Protein AF-A0A6L7YD41-F1 (afdb_monomer)

Nearest PDB structures (foldseek):
  7rqf-assembly1_A  TM=2.833E-01  e=4.890E+00  Pseudomonas aeruginosa PAO1

pLDDT: mean 85.04, std 11.35, range [55.44, 96.19]

Sequence (113 aa):
MGRRNLTLLAGGIAVALLVVFVLAPNASAQPDGLERVAEDEGFADRAQDAPYSLLPDYSIPGVEDEAISTALSGLIGVLVVAAIALLAGRALRSRATRREAPEATDAASIGPP

Mean predicted aligned error: 10.05 Å

Foldseek 3Di:
DDPVVVVVLVVVLVVLLCCLLPVQLVDDPDDDPVCVVCVVVVNNVVDDDDPDDDCVLLADPPDPDSSVSSSVSSVVVSVVVSVVVVVVVVVVVVVVVVVVPPPPPVVVPDDDD

Secondary structure (DSSP, 8-state):
--HHHHHHHHHHHHHHHHIIIIIGGG---S--HHHHHHHHTT-GGG----SS-SSGGG--TT---HHHHHHHHHHHHHHHHHHHHHHHHHHHHHHHTTSSTTTTTTTTS----

Solvent-accessible surface area (backbone atoms only — not comparable to full-atom values): 6886 Å² total; per-residue (Å²): 130,56,74,70,57,51,52,52,50,54,50,51,50,53,52,52,50,49,42,26,70,61,46,53,56,67,53,79,90,67,72,50,80,65,54,46,50,25,54,76,71,71,48,51,90,70,67,71,81,68,98,73,72,80,50,63,95,36,47,42,95,94,50,88,50,64,48,59,17,36,23,52,45,42,48,52,50,54,50,51,53,51,50,51,54,53,51,52,55,50,57,58,55,60,55,62,70,61,67,73,70,71,65,78,69,63,73,76,70,71,75,84,134

Structure (mmCIF, N/CA/C/O backbone):
data_AF-A0A6L7YD41-F1
#
_entry.id   AF-A0A6L7YD41-F1
#
loop_
_atom_site.group_PDB
_atom_site.id
_atom_site.type_symbol
_atom_site.label_atom_id
_atom_site.label_alt_id
_atom_site.label_comp_id
_atom_site.label_asym_id
_atom_site.label_entity_id
_atom_site.label_seq_id
_atom_site.pdbx_PDB_ins_code
_atom_site.Cartn_x
_atom_site.Cartn_y
_atom_site.Cartn_z
_atom_site.occupancy
_atom_site.B_iso_or_equiv
_atom_site.auth_seq_id
_atom_site.auth_comp_id
_atom_site.auth_asym_id
_atom_site.auth_atom_id
_atom_site.pdbx_PDB_model_num
ATOM 1 N N . MET A 1 1 ? -13.578 12.751 17.726 1.00 63.03 1 MET A N 1
ATOM 2 C CA . MET A 1 1 ? -12.104 12.820 17.602 1.00 63.03 1 MET A CA 1
ATOM 3 C C . MET A 1 1 ? -11.689 14.247 17.905 1.00 63.03 1 MET A C 1
ATOM 5 O O . MET A 1 1 ? -12.357 15.149 17.422 1.00 63.03 1 MET A O 1
ATOM 9 N N . GLY A 1 2 ? -10.668 14.467 18.736 1.00 77.94 2 GLY A N 1
ATOM 10 C CA . GLY A 1 2 ? -10.156 15.823 18.974 1.00 77.94 2 GLY A CA 1
ATOM 11 C C . GLY A 1 2 ? -9.466 16.384 17.725 1.00 77.94 2 GLY A C 1
ATOM 12 O O . GLY A 1 2 ? -8.970 15.611 16.905 1.00 77.94 2 GLY A O 1
ATOM 13 N N . ARG A 1 3 ? -9.400 17.718 17.594 1.00 79.94 3 ARG A N 1
ATOM 14 C CA . ARG A 1 3 ? -8.762 18.412 16.451 1.00 79.94 3 ARG A CA 1
ATOM 15 C C . ARG A 1 3 ? -7.327 17.930 16.185 1.00 79.94 3 ARG A C 1
ATOM 17 O O . ARG A 1 3 ? -6.948 17.798 15.032 1.00 79.94 3 ARG A O 1
ATOM 24 N N . ARG A 1 4 ? -6.576 17.579 17.238 1.00 80.56 4 ARG A N 1
ATOM 25 C CA . ARG A 1 4 ? -5.199 17.050 17.160 1.00 80.56 4 ARG A CA 1
ATOM 26 C C . ARG A 1 4 ? -5.108 15.660 16.512 1.00 80.56 4 ARG A C 1
ATOM 28 O O . ARG A 1 4 ? -4.155 15.368 15.803 1.00 80.56 4 ARG A O 1
ATOM 35 N N . ASN A 1 5 ? -6.109 14.806 16.715 1.00 83.19 5 ASN A N 1
ATOM 36 C CA . ASN A 1 5 ? -6.115 13.459 16.136 1.00 83.19 5 ASN A CA 1
ATOM 37 C C . ASN A 1 5 ? -6.471 13.524 14.646 1.00 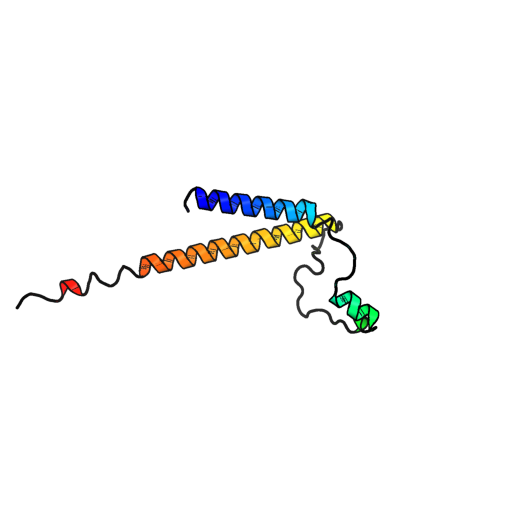83.19 5 ASN A C 1
ATOM 39 O O . ASN A 1 5 ? -5.951 12.750 13.851 1.00 83.19 5 ASN A O 1
ATOM 43 N N . LEU A 1 6 ? -7.338 14.472 14.275 1.00 85.50 6 LEU A N 1
ATOM 44 C CA . LEU A 1 6 ? -7.709 14.709 12.883 1.00 85.50 6 LEU A CA 1
ATOM 45 C C . LEU A 1 6 ? -6.531 15.260 12.072 1.00 85.50 6 LEU A C 1
ATOM 47 O O . LEU A 1 6 ? -6.316 14.812 10.953 1.00 85.50 6 LEU A O 1
ATOM 51 N N . THR A 1 7 ? -5.741 16.177 12.642 1.00 89.25 7 THR A N 1
ATOM 52 C CA . THR A 1 7 ? -4.542 16.706 11.971 1.00 89.25 7 THR A CA 1
ATOM 53 C C . THR A 1 7 ? -3.488 15.629 11.739 1.00 89.25 7 THR A C 1
ATOM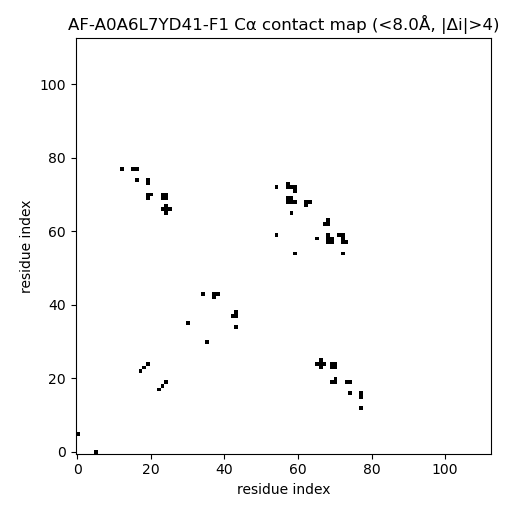 55 O O . THR A 1 7 ? -2.905 15.588 10.663 1.00 89.25 7 THR A O 1
ATOM 58 N N . LEU A 1 8 ? -3.271 14.731 12.707 1.00 89.75 8 LEU A N 1
ATOM 59 C CA . LEU A 1 8 ? -2.331 13.616 12.544 1.00 89.75 8 LEU A CA 1
ATOM 60 C C . LEU A 1 8 ? -2.808 12.623 11.481 1.00 89.75 8 LEU A C 1
ATOM 62 O O . LEU A 1 8 ? -2.016 12.199 10.647 1.00 89.75 8 LEU A O 1
ATOM 66 N N . LEU A 1 9 ? -4.102 12.293 11.477 1.00 90.81 9 LEU A N 1
ATOM 67 C CA . LEU A 1 9 ? -4.681 11.405 10.470 1.00 90.81 9 LEU A CA 1
ATOM 68 C C . LEU A 1 9 ? -4.575 12.006 9.063 1.00 90.81 9 LEU A C 1
ATOM 70 O O . LEU A 1 9 ? -4.116 11.336 8.146 1.00 90.81 9 LEU A O 1
ATOM 74 N N . ALA A 1 10 ? -4.970 13.271 8.900 1.00 91.44 10 ALA A N 1
ATOM 75 C CA . ALA A 1 10 ? -4.891 13.961 7.617 1.00 91.44 10 ALA A CA 1
ATOM 76 C C . ALA A 1 10 ? -3.439 14.089 7.131 1.00 91.44 10 ALA A C 1
ATOM 78 O O . ALA A 1 10 ? -3.165 13.830 5.963 1.00 91.44 10 ALA A O 1
ATOM 79 N N . GLY A 1 11 ? -2.508 14.422 8.031 1.00 94.75 11 GLY A N 1
ATOM 80 C CA . GLY A 1 11 ? -1.080 14.472 7.722 1.00 94.75 11 GLY A CA 1
ATOM 81 C C . GLY A 1 11 ? -0.528 13.111 7.295 1.00 94.75 11 GLY A C 1
ATOM 82 O O . GLY A 1 11 ? 0.152 13.024 6.279 1.00 94.75 11 GLY A O 1
ATOM 83 N N . GLY A 1 12 ? -0.873 12.040 8.014 1.00 91.88 12 GLY A N 1
ATOM 84 C CA . GLY A 1 12 ? -0.463 10.678 7.666 1.00 91.88 12 GLY A CA 1
ATOM 85 C C . GLY A 1 12 ? -0.998 10.225 6.306 1.00 91.88 12 GLY A C 1
ATOM 86 O O . GLY A 1 12 ? -0.240 9.687 5.505 1.00 91.88 12 GLY A O 1
ATOM 87 N N . ILE A 1 13 ? -2.274 10.502 6.009 1.00 94.38 13 ILE A N 1
ATOM 88 C CA . ILE A 1 13 ? -2.864 10.207 4.694 1.00 94.38 13 ILE A CA 1
ATOM 89 C C . ILE A 1 13 ? -2.162 11.013 3.597 1.00 94.38 13 ILE A C 1
ATOM 91 O O . ILE A 1 13 ? -1.828 10.450 2.562 1.00 94.38 13 ILE A O 1
ATOM 95 N N . ALA A 1 14 ? -1.888 12.301 3.817 1.00 94.62 14 ALA A N 1
ATOM 96 C CA . ALA A 1 14 ? -1.188 13.126 2.835 1.00 94.62 14 ALA A CA 1
ATOM 97 C C . ALA A 1 14 ? 0.216 12.583 2.518 1.00 94.62 14 ALA A C 1
ATOM 99 O O . ALA A 1 14 ? 0.589 12.502 1.349 1.00 94.62 14 ALA A O 1
ATOM 100 N N . VAL A 1 15 ? 0.968 12.155 3.538 1.00 95.44 15 VAL A N 1
ATOM 101 C CA . VAL A 1 15 ? 2.278 11.512 3.351 1.00 95.44 15 VAL A CA 1
ATOM 102 C C . VAL A 1 15 ? 2.137 10.197 2.584 1.00 95.44 15 VAL A C 1
ATOM 104 O O . VAL A 1 15 ? 2.888 9.970 1.642 1.00 95.44 15 VAL A O 1
ATOM 107 N N . ALA A 1 16 ? 1.162 9.356 2.935 1.00 93.50 16 ALA A N 1
ATOM 108 C CA . ALA A 1 16 ? 0.929 8.091 2.239 1.00 93.50 16 ALA A CA 1
ATOM 109 C C . ALA A 1 16 ? 0.603 8.304 0.752 1.00 93.50 16 ALA A C 1
ATOM 111 O O . ALA A 1 16 ? 1.166 7.627 -0.102 1.00 93.50 16 ALA A O 1
ATOM 112 N N . LEU A 1 17 ? -0.249 9.284 0.434 1.00 93.00 17 LEU A N 1
ATOM 113 C CA . LEU A 1 17 ? -0.559 9.644 -0.949 1.00 93.00 17 LEU A CA 1
ATOM 114 C C . LEU A 1 17 ? 0.682 10.151 -1.686 1.00 93.00 17 LEU A C 1
ATOM 116 O O . LEU A 1 17 ? 0.930 9.738 -2.812 1.00 93.00 17 LEU A O 1
ATOM 120 N N . LEU A 1 18 ? 1.500 10.994 -1.053 1.00 94.25 18 LEU A N 1
ATOM 121 C CA . LEU A 1 18 ? 2.743 11.460 -1.663 1.00 94.25 18 LEU A CA 1
ATOM 122 C C . LEU A 1 18 ? 3.682 10.292 -1.999 1.00 94.25 18 LEU A C 1
ATOM 124 O O . LEU A 1 18 ? 4.223 10.243 -3.098 1.00 94.25 18 LEU A O 1
ATOM 128 N N . VAL A 1 19 ? 3.831 9.324 -1.095 1.00 92.69 19 VAL A N 1
ATOM 129 C CA . VAL A 1 19 ? 4.637 8.122 -1.356 1.00 92.69 19 VAL A CA 1
ATOM 130 C C . VAL A 1 19 ? 4.062 7.320 -2.525 1.00 92.69 19 VAL A C 1
ATOM 132 O O . VAL A 1 19 ? 4.797 6.988 -3.449 1.00 92.69 19 VAL A O 1
ATOM 135 N N . VAL A 1 20 ? 2.755 7.055 -2.528 1.00 92.12 20 VAL A N 1
ATOM 136 C CA . VAL A 1 20 ? 2.099 6.251 -3.570 1.00 92.12 20 VAL A CA 1
ATOM 137 C C . VAL A 1 20 ? 2.170 6.904 -4.950 1.00 92.12 20 VAL A C 1
ATOM 139 O O . VAL A 1 20 ? 2.403 6.215 -5.932 1.00 92.12 20 VAL A O 1
ATOM 142 N N . PHE A 1 21 ? 1.978 8.218 -5.051 1.00 89.94 21 PHE A N 1
ATOM 143 C CA . PHE A 1 21 ? 1.928 8.892 -6.352 1.00 89.94 21 PHE A CA 1
ATOM 144 C C . PHE A 1 21 ? 3.297 9.329 -6.874 1.00 89.94 21 PHE A C 1
ATOM 146 O O . PHE A 1 21 ? 3.456 9.490 -8.080 1.00 89.94 21 PHE A O 1
ATOM 153 N N . VAL A 1 22 ? 4.275 9.552 -5.992 1.00 88.81 22 VAL A N 1
ATOM 154 C CA . VAL A 1 22 ? 5.582 10.101 -6.384 1.00 88.81 22 VAL A CA 1
ATOM 155 C C . VAL A 1 22 ? 6.684 9.054 -6.288 1.00 88.81 22 VAL A C 1
ATOM 157 O O . VAL A 1 22 ? 7.499 8.944 -7.198 1.00 88.81 22 VAL A O 1
ATOM 160 N N . LEU A 1 23 ? 6.733 8.288 -5.197 1.00 88.75 23 LEU A N 1
ATOM 161 C CA . LEU A 1 23 ? 7.836 7.359 -4.951 1.00 88.75 23 LEU A CA 1
ATOM 162 C C . LEU A 1 23 ? 7.558 5.979 -5.549 1.00 88.75 23 LEU A C 1
ATOM 164 O O . LEU A 1 23 ? 8.465 5.403 -6.136 1.00 88.75 23 LEU A O 1
ATOM 168 N N . ALA A 1 24 ? 6.332 5.460 -5.430 1.00 87.75 24 ALA A N 1
ATOM 169 C CA . ALA A 1 24 ? 6.026 4.089 -5.842 1.00 87.75 24 ALA A CA 1
ATOM 170 C C . ALA A 1 24 ? 6.242 3.822 -7.346 1.00 87.75 24 ALA A C 1
ATOM 172 O O . ALA A 1 24 ? 6.881 2.823 -7.658 1.00 87.75 24 ALA A O 1
ATOM 173 N N . PRO A 1 25 ? 5.841 4.706 -8.283 1.00 85.31 25 PRO A N 1
ATOM 174 C CA . PRO A 1 25 ? 6.106 4.488 -9.707 1.00 85.31 25 PRO A CA 1
ATOM 175 C C . PRO A 1 25 ? 7.589 4.589 -10.086 1.00 85.31 25 PRO A C 1
ATOM 177 O O . PRO A 1 25 ? 7.983 4.153 -11.157 1.00 85.31 25 PRO A O 1
ATOM 180 N N . ASN A 1 26 ? 8.406 5.193 -9.218 1.00 85.00 26 ASN A N 1
ATOM 181 C CA . ASN A 1 26 ? 9.856 5.308 -9.383 1.00 85.00 26 ASN A CA 1
ATOM 182 C C . ASN A 1 26 ? 10.611 4.242 -8.571 1.00 85.00 26 ASN A C 1
ATOM 184 O O . ASN A 1 26 ? 11.814 4.381 -8.336 1.00 85.00 26 ASN A O 1
ATOM 188 N N . ALA A 1 27 ? 9.912 3.213 -8.081 1.00 84.06 27 ALA A N 1
ATOM 189 C CA . ALA A 1 27 ? 10.549 2.093 -7.411 1.00 84.06 27 ALA A CA 1
ATOM 190 C C . ALA A 1 27 ? 11.486 1.349 -8.377 1.00 84.06 27 ALA A C 1
ATOM 192 O O . ALA A 1 27 ? 11.308 1.368 -9.594 1.00 84.06 27 ALA A O 1
ATOM 193 N N . SER A 1 28 ? 12.530 0.730 -7.824 1.00 82.19 28 SER A N 1
ATOM 194 C CA . SER A 1 28 ? 13.520 0.014 -8.627 1.00 82.19 28 SER A CA 1
ATOM 195 C C . SER A 1 28 ? 12.909 -1.217 -9.294 1.00 82.19 28 SER A C 1
ATOM 197 O O . SER A 1 28 ? 12.176 -1.959 -8.650 1.00 82.19 28 SER A O 1
ATOM 199 N N . ALA A 1 29 ? 13.293 -1.459 -10.548 1.00 82.06 29 ALA A N 1
ATOM 200 C CA . ALA A 1 29 ? 12.930 -2.649 -11.318 1.00 82.06 29 ALA A CA 1
ATOM 201 C C . ALA A 1 29 ? 13.907 -3.830 -11.116 1.00 82.06 29 ALA A C 1
ATOM 203 O O . ALA A 1 29 ? 13.895 -4.782 -11.890 1.00 82.06 29 ALA A O 1
ATOM 204 N N . GLN A 1 30 ? 14.832 -3.751 -10.152 1.00 85.25 30 GLN A N 1
ATOM 205 C CA . GLN A 1 30 ? 15.729 -4.871 -9.841 1.00 85.25 30 GLN A CA 1
ATOM 206 C C . GLN A 1 30 ? 14.998 -5.978 -9.067 1.00 85.25 30 GLN A C 1
ATOM 208 O O . GLN A 1 30 ? 14.173 -5.644 -8.213 1.00 85.25 30 GLN A O 1
ATOM 213 N N . PRO A 1 31 ? 15.365 -7.258 -9.294 1.00 87.12 31 PRO A N 1
ATOM 214 C CA . PRO A 1 31 ? 14.787 -8.381 -8.567 1.00 87.12 31 PRO A CA 1
ATOM 215 C C . PRO A 1 31 ? 15.045 -8.225 -7.073 1.00 87.12 31 PRO A C 1
ATOM 217 O O . PRO A 1 31 ? 16.109 -7.750 -6.643 1.00 87.12 31 PRO A O 1
ATOM 220 N N . ASP A 1 32 ? 14.060 -8.622 -6.277 1.00 87.38 32 ASP A N 1
ATOM 221 C CA . ASP A 1 32 ? 14.196 -8.595 -4.832 1.00 87.38 32 ASP A CA 1
ATOM 222 C C . ASP A 1 32 ? 15.186 -9.670 -4.343 1.00 87.38 32 ASP A C 1
ATOM 224 O O . ASP A 1 32 ? 15.733 -10.468 -5.106 1.00 87.38 32 ASP A O 1
ATOM 228 N N . GLY A 1 33 ? 15.466 -9.690 -3.039 1.00 91.50 33 GLY A N 1
ATOM 229 C CA . GLY A 1 33 ? 16.433 -10.641 -2.488 1.00 91.50 33 GLY A CA 1
ATOM 230 C C . GLY A 1 33 ? 16.032 -12.112 -2.655 1.00 91.50 33 GLY A C 1
ATOM 231 O O . GLY A 1 33 ? 16.912 -12.968 -2.658 1.00 91.50 33 GLY A O 1
ATOM 232 N N . LEU A 1 34 ? 14.739 -12.419 -2.779 1.00 91.69 34 LEU A N 1
ATOM 233 C CA . LEU A 1 34 ? 14.254 -13.789 -2.938 1.00 91.69 34 LEU A CA 1
ATOM 234 C C . LEU A 1 34 ? 14.318 -14.218 -4.403 1.00 91.69 34 LEU A C 1
ATOM 236 O O . LEU A 1 34 ? 14.832 -15.298 -4.688 1.00 91.69 34 LEU A O 1
ATOM 240 N N . GLU A 1 35 ? 13.864 -13.361 -5.315 1.00 90.25 35 GLU A N 1
ATOM 241 C CA . GLU A 1 35 ? 13.971 -13.565 -6.759 1.00 90.25 35 GLU A CA 1
ATOM 242 C C . GLU A 1 35 ? 15.428 -13.681 -7.188 1.00 90.25 35 GLU A C 1
ATOM 244 O O . GLU A 1 35 ? 15.789 -14.636 -7.867 1.00 90.25 35 GLU A O 1
ATOM 249 N N . ARG A 1 36 ? 16.302 -12.788 -6.708 1.00 93.50 36 ARG A N 1
ATOM 250 C CA . ARG A 1 36 ? 17.728 -12.816 -7.050 1.00 93.50 36 ARG A CA 1
ATOM 251 C C . ARG A 1 36 ? 18.390 -14.139 -6.652 1.00 93.50 36 ARG A C 1
ATOM 253 O O . ARG A 1 36 ? 19.170 -14.688 -7.423 1.00 93.50 36 ARG A O 1
ATOM 260 N N . VAL A 1 37 ? 18.062 -14.671 -5.471 1.00 94.56 37 VAL A N 1
ATOM 261 C CA . VAL A 1 37 ? 18.551 -15.987 -5.022 1.00 94.56 37 VAL A CA 1
ATOM 262 C C . VAL A 1 37 ? 17.953 -17.112 -5.867 1.00 94.56 37 VAL A C 1
ATOM 264 O O . VAL A 1 37 ? 18.662 -18.053 -6.215 1.00 94.56 37 VAL A O 1
ATOM 267 N N . ALA A 1 38 ? 16.668 -17.026 -6.217 1.00 93.88 38 ALA A N 1
ATOM 268 C CA . ALA A 1 38 ? 16.007 -18.018 -7.059 1.00 93.88 38 ALA A CA 1
ATOM 269 C C . ALA A 1 38 ? 16.587 -18.076 -8.478 1.00 93.88 38 ALA A C 1
ATOM 271 O O . ALA A 1 38 ? 16.702 -19.164 -9.049 1.00 93.88 38 ALA A O 1
ATOM 272 N N . GLU A 1 39 ? 16.971 -16.927 -9.032 1.00 92.56 39 GLU A N 1
ATOM 273 C CA . GLU A 1 39 ? 17.697 -16.819 -10.295 1.00 92.56 39 GLU A CA 1
ATOM 274 C C . GLU A 1 39 ? 19.110 -17.400 -10.180 1.00 92.56 39 GLU A C 1
ATOM 276 O O . GLU A 1 39 ? 19.483 -18.250 -10.987 1.00 92.56 39 GLU A O 1
ATOM 281 N N . ASP A 1 40 ? 19.881 -16.982 -9.168 1.00 95.44 40 ASP A N 1
ATOM 282 C CA . ASP A 1 40 ? 21.278 -17.401 -8.985 1.00 95.44 40 ASP A CA 1
ATOM 283 C C . ASP A 1 40 ? 21.407 -18.923 -8.775 1.00 95.44 40 ASP A C 1
ATOM 285 O O . ASP A 1 40 ? 22.327 -19.552 -9.297 1.00 95.44 40 ASP A O 1
ATOM 289 N N . GLU A 1 41 ? 20.459 -19.534 -8.062 1.00 94.81 41 GLU A N 1
ATOM 290 C CA . GLU A 1 41 ? 20.411 -20.978 -7.793 1.00 94.81 41 GLU A CA 1
ATOM 291 C C . GLU A 1 41 ? 19.573 -21.766 -8.828 1.00 94.81 41 GLU A C 1
ATOM 293 O O . GLU A 1 41 ? 19.393 -22.982 -8.704 1.00 94.81 41 GLU A O 1
ATOM 298 N N . GLY A 1 42 ? 19.038 -21.098 -9.858 1.00 93.81 42 GLY A N 1
ATOM 299 C CA . GLY A 1 42 ? 18.362 -21.734 -10.994 1.00 93.81 42 GLY A CA 1
ATOM 300 C C . GLY A 1 42 ? 17.047 -22.445 -10.657 1.00 93.81 42 GLY A C 1
ATOM 301 O O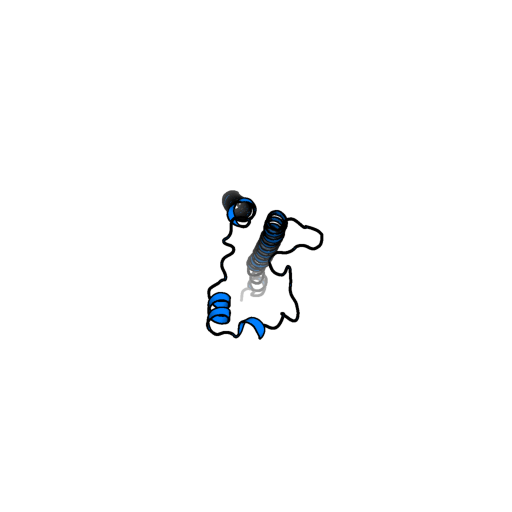 . GLY A 1 42 ? 16.724 -23.475 -11.256 1.00 93.81 42 GLY A O 1
ATOM 302 N N . PHE A 1 43 ? 16.288 -21.945 -9.680 1.00 94.06 43 PHE A N 1
ATOM 303 C CA . PHE A 1 43 ? 14.979 -22.497 -9.312 1.00 94.06 43 PHE A CA 1
ATOM 304 C C . PHE A 1 43 ? 13.804 -21.533 -9.497 1.00 94.06 43 PHE A C 1
ATOM 306 O O . PHE A 1 43 ? 12.682 -21.918 -9.165 1.00 94.06 43 PHE A O 1
ATOM 313 N N . ALA A 1 44 ? 14.028 -20.343 -10.061 1.00 90.25 44 ALA A N 1
ATOM 314 C CA . ALA A 1 44 ? 12.971 -19.385 -10.395 1.00 90.25 44 ALA A CA 1
ATOM 315 C C . ALA A 1 44 ? 11.822 -20.026 -11.206 1.00 90.25 44 ALA A C 1
ATOM 317 O O . ALA A 1 44 ? 10.659 -19.848 -10.859 1.00 90.25 44 ALA A O 1
ATOM 318 N N . ASP A 1 45 ? 12.131 -20.897 -12.175 1.00 90.69 45 ASP A N 1
ATOM 319 C CA . ASP A 1 45 ? 11.134 -21.595 -13.012 1.00 90.69 45 ASP A CA 1
ATOM 320 C C . ASP A 1 45 ? 10.230 -22.581 -12.246 1.00 90.69 45 ASP A C 1
ATOM 322 O O . ASP A 1 45 ? 9.253 -23.096 -12.791 1.00 90.69 45 ASP A O 1
ATOM 326 N N . ARG A 1 46 ? 10.556 -22.901 -10.986 1.00 91.06 46 ARG A N 1
ATOM 327 C CA . ARG A 1 46 ? 9.697 -23.723 -10.118 1.00 91.06 46 ARG A CA 1
ATOM 328 C C . ARG A 1 46 ? 8.689 -22.897 -9.324 1.00 91.06 46 ARG A C 1
ATOM 330 O O . ARG A 1 46 ? 7.912 -23.496 -8.575 1.00 91.06 46 ARG A O 1
ATOM 337 N N . ALA A 1 47 ? 8.717 -21.568 -9.440 1.00 88.44 47 ALA A N 1
ATOM 338 C CA . ALA A 1 47 ? 7.717 -20.706 -8.834 1.00 88.44 47 ALA A CA 1
ATOM 339 C C . ALA A 1 47 ? 6.321 -21.118 -9.321 1.00 88.44 47 ALA A C 1
ATOM 341 O O . ALA A 1 47 ? 6.093 -21.352 -10.507 1.00 88.44 47 ALA A O 1
ATOM 342 N N . GLN A 1 48 ? 5.398 -21.271 -8.377 1.00 88.44 48 GLN A N 1
ATOM 343 C CA . GLN A 1 48 ? 4.001 -21.562 -8.668 1.00 88.44 48 GLN A CA 1
ATOM 344 C C . GLN A 1 48 ? 3.181 -20.330 -8.339 1.00 88.44 48 GLN A C 1
ATOM 346 O O . GLN A 1 48 ? 3.404 -19.696 -7.304 1.00 88.44 48 GLN A O 1
ATOM 351 N N . ASP A 1 49 ? 2.206 -20.039 -9.191 1.00 85.38 49 ASP A N 1
ATOM 352 C CA . ASP A 1 49 ? 1.273 -18.954 -8.944 1.00 85.38 49 ASP A CA 1
ATOM 353 C C . ASP A 1 49 ? 0.484 -19.192 -7.657 1.00 85.38 49 ASP A C 1
ATOM 355 O O . ASP A 1 49 ? 0.112 -20.318 -7.299 1.00 85.38 49 ASP A O 1
ATOM 359 N N . ALA A 1 50 ? 0.190 -18.099 -6.958 1.00 86.31 50 ALA A N 1
ATOM 360 C CA . ALA A 1 50 ? -0.707 -18.153 -5.821 1.00 86.31 50 ALA A CA 1
ATOM 361 C C . ALA A 1 50 ? -2.110 -18.598 -6.285 1.00 86.31 50 ALA A C 1
ATOM 363 O O . ALA A 1 50 ? -2.608 -18.106 -7.299 1.00 86.31 50 ALA A O 1
ATOM 364 N N . PRO A 1 51 ? -2.814 -19.454 -5.518 1.00 88.31 51 PRO A N 1
ATOM 365 C CA . PRO A 1 51 ? -4.172 -19.884 -5.867 1.00 88.31 51 PRO A CA 1
ATOM 366 C C . PRO A 1 51 ? -5.166 -18.713 -5.921 1.00 88.31 51 PRO A C 1
ATOM 368 O O . PRO A 1 51 ? -6.200 -18.807 -6.579 1.00 88.31 51 PRO A O 1
ATOM 371 N N . TYR A 1 52 ? -4.849 -17.613 -5.233 1.00 89.00 52 TYR A N 1
ATOM 372 C CA . TYR A 1 52 ? -5.566 -16.348 -5.294 1.00 89.00 52 TYR A CA 1
ATOM 373 C C . TYR A 1 52 ? -4.550 -15.209 -5.291 1.00 89.00 52 TYR A C 1
ATOM 375 O O . TYR A 1 52 ? -3.716 -15.138 -4.389 1.00 89.00 52 TYR A O 1
ATOM 383 N N . SER A 1 53 ? -4.656 -14.303 -6.261 1.00 85.50 53 SER A N 1
ATOM 384 C CA . SER A 1 53 ? -3.840 -13.093 -6.325 1.00 85.50 53 SER A CA 1
ATOM 385 C C . SER A 1 53 ? -4.739 -11.864 -6.405 1.00 85.50 53 SER A C 1
ATOM 387 O O . SER A 1 53 ? -5.658 -11.798 -7.222 1.00 85.50 53 SER A O 1
ATOM 389 N N . LEU A 1 54 ? -4.507 -10.909 -5.509 1.00 86.06 54 LEU A N 1
ATOM 390 C CA . LEU A 1 54 ? -5.184 -9.618 -5.503 1.00 86.06 54 LEU A CA 1
ATOM 391 C C . LEU A 1 54 ? -4.189 -8.583 -6.017 1.00 86.06 54 LEU A C 1
ATOM 393 O O . LEU A 1 54 ? -3.217 -8.306 -5.324 1.00 86.06 54 LEU A O 1
ATOM 397 N N . LEU A 1 55 ? -4.460 -8.008 -7.194 1.00 88.19 55 LEU A N 1
ATOM 398 C CA . LEU A 1 55 ? -3.589 -7.020 -7.848 1.00 88.19 55 LEU A CA 1
ATOM 399 C C . LEU A 1 55 ? -2.138 -7.537 -7.997 1.00 88.19 55 LEU A C 1
ATOM 401 O O . LEU A 1 55 ? -1.232 -6.939 -7.412 1.00 88.19 55 LEU A O 1
ATOM 405 N N . PRO A 1 56 ? -1.913 -8.656 -8.725 1.00 88.44 56 PRO A N 1
ATOM 406 C CA . PRO A 1 56 ? -0.563 -9.170 -8.973 1.00 88.44 56 PRO A CA 1
ATOM 407 C C . PRO A 1 56 ? 0.310 -8.058 -9.543 1.00 88.44 56 PRO A C 1
ATOM 409 O O . PRO A 1 56 ? -0.151 -7.315 -10.411 1.00 88.44 56 PRO A O 1
ATOM 412 N N . ASP A 1 57 ? 1.517 -7.904 -9.008 1.00 87.00 57 ASP A N 1
ATOM 413 C CA . ASP A 1 57 ? 2.476 -6.873 -9.422 1.00 87.00 57 ASP A CA 1
ATOM 414 C C . ASP A 1 57 ? 1.879 -5.459 -9.458 1.00 87.00 57 ASP A C 1
ATOM 416 O O . ASP A 1 57 ? 2.220 -4.636 -10.300 1.00 87.00 57 ASP A O 1
ATOM 420 N N . TYR A 1 58 ? 0.929 -5.173 -8.558 1.00 89.75 58 TYR A N 1
ATOM 421 C CA . TYR A 1 58 ? 0.234 -3.885 -8.488 1.00 89.75 58 TYR A CA 1
ATOM 422 C C . TYR A 1 58 ? -0.549 -3.521 -9.770 1.00 89.75 58 TYR A C 1
ATOM 424 O O . TYR A 1 58 ? -0.898 -2.353 -9.987 1.00 89.75 58 TYR A O 1
ATOM 432 N N . SER A 1 59 ? -0.884 -4.526 -10.588 1.00 90.31 59 SER A N 1
ATOM 433 C CA . SER A 1 59 ? -1.614 -4.382 -11.850 1.00 90.31 59 SER A CA 1
ATOM 434 C C . SER A 1 59 ? -3.128 -4.219 -11.651 1.00 90.31 59 SER A C 1
ATOM 436 O O . SER A 1 59 ? -3.760 -4.894 -10.831 1.00 90.31 59 SER A O 1
ATOM 438 N N . ILE A 1 60 ? -3.733 -3.313 -12.424 1.00 90.75 60 ILE A N 1
ATOM 439 C CA . ILE A 1 60 ? -5.176 -3.071 -12.472 1.00 90.75 60 ILE A CA 1
ATOM 440 C C . ILE A 1 60 ? -5.687 -3.410 -13.876 1.00 90.75 60 ILE A C 1
ATOM 442 O O . ILE A 1 60 ? -5.227 -2.818 -14.855 1.00 90.75 60 ILE A O 1
ATOM 446 N N . PRO A 1 61 ? -6.679 -4.310 -14.005 1.00 86.50 61 PRO A N 1
ATOM 447 C CA . PRO A 1 61 ? -7.223 -4.670 -15.307 1.00 86.50 61 PRO A CA 1
ATOM 448 C C . PRO A 1 61 ? -7.825 -3.441 -16.003 1.00 86.50 61 PRO A C 1
ATOM 450 O O . PRO A 1 61 ? -8.681 -2.755 -15.444 1.00 86.50 61 PRO A O 1
ATOM 453 N N . GLY A 1 62 ? -7.382 -3.182 -17.235 1.00 86.75 62 GLY A N 1
ATOM 454 C CA . GLY A 1 62 ? -7.810 -2.028 -18.034 1.00 86.75 62 GLY A CA 1
ATOM 455 C C . GLY A 1 62 ? -6.930 -0.780 -17.899 1.00 86.75 62 GLY A C 1
ATOM 456 O O . GLY A 1 62 ? -7.244 0.229 -18.526 1.00 86.75 62 GLY A O 1
ATOM 457 N N . VAL A 1 63 ? -5.842 -0.835 -17.123 1.00 90.44 63 VAL A N 1
ATOM 458 C CA . VAL A 1 63 ? -4.813 0.213 -17.073 1.00 90.44 63 VAL A CA 1
ATOM 459 C C . VAL A 1 63 ? -3.530 -0.337 -17.690 1.00 90.44 63 VAL A C 1
ATOM 461 O O . VAL A 1 63 ? -2.935 -1.264 -17.154 1.00 90.44 63 VAL A O 1
ATOM 464 N N . GLU A 1 64 ? -3.124 0.215 -18.832 1.00 89.38 64 GLU A N 1
ATOM 465 C CA . GLU A 1 64 ? -1.922 -0.229 -19.561 1.00 89.38 64 GLU A CA 1
ATOM 466 C C . GLU A 1 64 ? -0.634 0.390 -19.004 1.00 89.38 64 GLU A C 1
ATOM 468 O O . GLU A 1 64 ? 0.443 -0.185 -19.129 1.00 89.38 64 GLU A O 1
ATOM 473 N N . ASP A 1 65 ? -0.743 1.570 -18.394 1.00 90.25 65 ASP A N 1
ATOM 474 C CA . ASP A 1 65 ? 0.390 2.285 -17.818 1.00 90.25 65 ASP A CA 1
ATOM 475 C C . ASP A 1 65 ? 0.707 1.739 -16.417 1.00 90.25 65 ASP A C 1
ATOM 477 O O . ASP A 1 65 ? -0.080 1.880 -15.476 1.00 90.25 65 ASP A O 1
ATOM 481 N N . GLU A 1 66 ? 1.873 1.111 -16.285 1.00 88.56 66 GLU A N 1
ATOM 482 C CA . GLU A 1 66 ? 2.349 0.465 -15.059 1.00 88.56 66 GLU A CA 1
ATOM 483 C C . GLU A 1 66 ? 2.511 1.452 -13.892 1.00 88.56 66 GLU A C 1
ATOM 485 O O . GLU A 1 66 ? 2.162 1.139 -12.749 1.00 88.56 66 GLU A O 1
ATOM 490 N N . ALA A 1 67 ? 2.956 2.681 -14.173 1.00 89.31 67 ALA A N 1
ATOM 491 C CA . ALA A 1 67 ? 3.112 3.728 -13.169 1.00 89.31 67 ALA A CA 1
ATOM 492 C C . ALA A 1 67 ? 1.749 4.174 -12.623 1.00 89.31 67 ALA A C 1
ATOM 494 O O . ALA A 1 67 ? 1.563 4.296 -11.407 1.00 89.31 67 ALA A O 1
ATOM 495 N N . ILE A 1 68 ? 0.772 4.372 -13.512 1.00 89.62 68 ILE A N 1
ATOM 496 C CA . ILE A 1 68 ? -0.604 4.704 -13.128 1.00 89.62 68 ILE A CA 1
ATOM 497 C C . ILE A 1 68 ? -1.243 3.530 -12.378 1.00 89.62 68 ILE A C 1
ATOM 499 O O . ILE A 1 68 ? -1.887 3.742 -11.349 1.00 89.62 68 ILE A O 1
ATOM 503 N N . SER A 1 69 ? -1.043 2.299 -12.847 1.00 93.25 69 SER A N 1
ATOM 504 C CA . SER A 1 69 ? -1.563 1.095 -12.198 1.00 93.25 69 SER A CA 1
ATOM 505 C C . SER A 1 69 ? -1.032 0.944 -10.770 1.00 93.25 69 SER A C 1
ATOM 507 O O . SER A 1 69 ? -1.812 0.756 -9.832 1.00 93.25 69 SER A O 1
ATOM 509 N N . THR A 1 70 ? 0.277 1.123 -10.584 1.00 91.75 70 THR A N 1
ATOM 510 C CA . THR A 1 70 ? 0.949 1.073 -9.278 1.00 91.75 70 THR A CA 1
ATOM 511 C C . THR A 1 70 ? 0.437 2.162 -8.336 1.00 91.75 70 THR A C 1
ATOM 513 O O . THR A 1 70 ? 0.141 1.907 -7.165 1.00 91.75 70 THR A O 1
ATOM 516 N N . ALA A 1 71 ? 0.263 3.388 -8.835 1.00 91.69 71 ALA A N 1
ATOM 517 C CA . ALA A 1 71 ? -0.274 4.479 -8.028 1.00 91.69 71 ALA A CA 1
ATOM 518 C C . ALA A 1 71 ? -1.732 4.218 -7.601 1.00 91.69 71 ALA A C 1
ATOM 520 O O . ALA A 1 71 ? -2.115 4.463 -6.454 1.00 91.69 71 ALA A O 1
ATOM 521 N N . LEU A 1 72 ? -2.563 3.695 -8.502 1.00 93.31 72 LEU A N 1
ATOM 522 C CA . LEU A 1 72 ? -3.963 3.395 -8.211 1.00 93.31 72 LEU A CA 1
ATOM 523 C C . LEU A 1 72 ? -4.120 2.222 -7.235 1.00 93.31 72 LEU A C 1
ATOM 525 O O . LEU A 1 72 ? -4.942 2.302 -6.319 1.00 93.31 72 LEU A O 1
ATOM 529 N N . SER A 1 73 ? -3.332 1.157 -7.376 1.00 94.12 73 SER A N 1
ATOM 530 C CA . SER A 1 73 ? -3.361 0.025 -6.442 1.00 94.12 73 SER A CA 1
ATOM 531 C C . SER A 1 73 ? -2.876 0.445 -5.051 1.00 94.12 73 SER A C 1
ATOM 533 O O . SER A 1 73 ? -3.516 0.117 -4.046 1.00 94.12 73 SER A O 1
ATOM 535 N N . GLY A 1 74 ? -1.837 1.284 -4.982 1.00 92.38 74 GLY A N 1
ATOM 536 C CA . GLY A 1 74 ? -1.398 1.922 -3.744 1.00 92.38 74 GLY A CA 1
ATOM 537 C C . GLY A 1 74 ? -2.494 2.781 -3.102 1.00 92.38 74 GLY A C 1
ATOM 538 O O . GLY A 1 74 ? -2.720 2.694 -1.893 1.00 92.38 74 GLY A O 1
ATOM 539 N N . LEU A 1 75 ? -3.241 3.560 -3.896 1.00 94.00 75 LEU A N 1
ATOM 540 C CA . LEU A 1 75 ? -4.368 4.360 -3.405 1.00 94.00 75 LEU A CA 1
ATOM 541 C C . LEU A 1 75 ? -5.461 3.471 -2.798 1.00 94.00 75 LEU A C 1
ATOM 543 O O . LEU A 1 75 ? -5.962 3.772 -1.711 1.00 94.00 75 LEU A O 1
ATOM 547 N N . ILE A 1 76 ? -5.806 2.367 -3.464 1.00 94.94 76 ILE A N 1
ATOM 548 C CA . ILE A 1 76 ? -6.767 1.384 -2.947 1.00 94.94 76 ILE A CA 1
ATOM 549 C C . ILE A 1 76 ? -6.290 0.851 -1.590 1.00 94.94 76 ILE A C 1
ATOM 551 O O . ILE A 1 76 ? -7.061 0.859 -0.628 1.00 94.94 76 ILE A O 1
ATOM 555 N N . GLY A 1 77 ? -5.015 0.470 -1.476 1.00 93.31 77 GLY A N 1
ATOM 556 C CA . GLY A 1 77 ? -4.421 0.010 -0.219 1.00 93.31 77 GLY A CA 1
ATOM 557 C C . GLY A 1 77 ? -4.538 1.039 0.910 1.00 93.31 77 GLY A C 1
ATOM 558 O O . GLY A 1 77 ? -5.010 0.712 2.003 1.00 93.31 77 GLY A O 1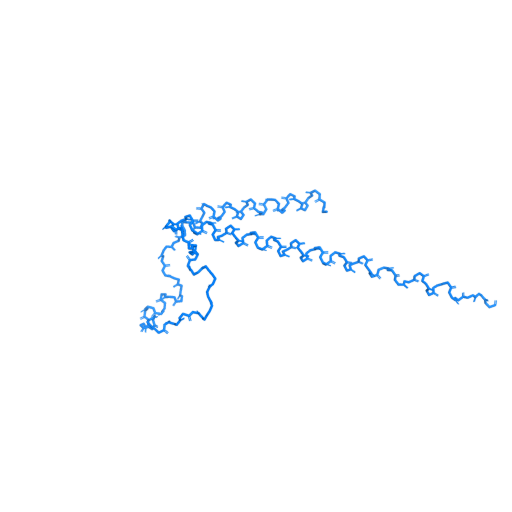
ATOM 559 N N . VAL A 1 78 ? -4.194 2.305 0.642 1.00 94.94 78 VAL A N 1
ATOM 560 C CA . VAL A 1 78 ? -4.314 3.405 1.619 1.00 94.94 78 VAL A CA 1
ATOM 561 C C . VAL A 1 78 ? -5.756 3.561 2.108 1.00 94.94 78 VAL A C 1
ATOM 563 O O . VAL A 1 78 ? -5.989 3.678 3.315 1.00 94.94 78 VAL A O 1
ATOM 566 N N . LEU A 1 79 ? -6.735 3.527 1.200 1.00 95.50 79 LEU A N 1
ATOM 567 C CA . LEU A 1 79 ? -8.153 3.646 1.548 1.00 95.50 79 LEU A CA 1
ATOM 568 C C . LEU A 1 79 ? -8.642 2.468 2.398 1.00 95.50 79 LEU A C 1
ATOM 570 O O . LEU A 1 79 ? -9.340 2.683 3.392 1.00 95.50 79 LEU A O 1
ATOM 574 N N . VAL A 1 80 ? -8.250 1.240 2.047 1.00 95.88 80 VAL A N 1
ATOM 575 C CA . VAL A 1 80 ? -8.611 0.027 2.796 1.00 95.88 80 VAL A CA 1
ATOM 576 C C . VAL A 1 80 ? -8.056 0.089 4.218 1.00 95.88 80 VAL A C 1
ATOM 578 O O . VAL A 1 80 ? -8.807 -0.078 5.182 1.00 95.88 80 VAL A O 1
ATOM 581 N N . VAL A 1 81 ? -6.766 0.396 4.375 1.00 94.69 81 VAL A N 1
ATOM 582 C CA . VAL A 1 81 ? -6.125 0.499 5.694 1.00 94.69 81 VAL A CA 1
ATOM 583 C C . VAL A 1 81 ? -6.766 1.606 6.532 1.00 94.69 81 VAL A C 1
ATOM 585 O O . VAL A 1 81 ? -7.087 1.386 7.703 1.00 94.69 81 VAL A O 1
ATOM 588 N N . ALA A 1 82 ? -7.017 2.777 5.939 1.00 93.12 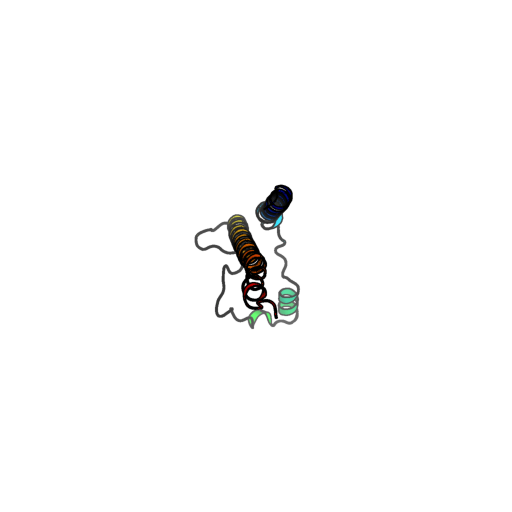82 ALA A N 1
ATOM 589 C CA . ALA A 1 82 ? -7.681 3.881 6.624 1.00 93.12 82 ALA A CA 1
ATOM 590 C C . ALA A 1 82 ? -9.090 3.489 7.100 1.00 93.12 82 ALA A C 1
ATOM 592 O O . ALA A 1 82 ? -9.450 3.758 8.250 1.00 93.12 82 ALA A O 1
ATOM 593 N N . ALA A 1 83 ? -9.873 2.811 6.257 1.00 94.75 83 ALA A N 1
ATOM 594 C CA . ALA A 1 83 ? -11.204 2.336 6.615 1.00 94.75 83 ALA A CA 1
ATOM 595 C C . ALA A 1 83 ? -11.154 1.339 7.782 1.00 94.75 83 ALA A C 1
ATOM 597 O O . ALA A 1 83 ? -11.859 1.527 8.778 1.00 94.75 83 ALA A O 1
ATOM 598 N N . ILE A 1 84 ? -10.279 0.329 7.711 1.00 96.19 84 ILE A N 1
ATOM 599 C CA . ILE A 1 84 ? -10.106 -0.673 8.773 1.00 96.19 84 ILE A CA 1
ATOM 600 C C . ILE A 1 84 ? -9.720 0.001 10.093 1.00 96.19 84 ILE A C 1
ATOM 602 O O . ILE A 1 84 ? -10.351 -0.250 11.122 1.00 96.19 84 ILE A O 1
ATOM 606 N N . ALA A 1 85 ? -8.737 0.903 10.075 1.00 91.94 85 ALA A N 1
ATOM 607 C CA . ALA A 1 85 ? -8.278 1.603 11.271 1.00 91.94 85 ALA A CA 1
ATOM 608 C C . ALA A 1 85 ? -9.387 2.462 11.906 1.00 91.94 85 ALA A C 1
ATOM 610 O O . ALA A 1 85 ? -9.572 2.454 13.128 1.00 91.94 85 ALA A O 1
ATOM 611 N N . LEU A 1 86 ? -10.171 3.175 11.089 1.00 91.25 86 LEU A N 1
ATOM 612 C CA . LEU A 1 86 ? -11.296 3.986 11.559 1.00 91.25 86 LEU A CA 1
ATOM 613 C C . LEU A 1 86 ? -12.416 3.133 12.167 1.00 91.25 86 LEU A C 1
ATOM 615 O O . LEU A 1 86 ? -12.977 3.510 13.203 1.00 91.25 86 LEU A O 1
ATOM 619 N N . LEU A 1 87 ? -12.741 1.994 11.549 1.00 93.25 87 LEU A N 1
ATOM 620 C CA . LEU A 1 87 ? -13.748 1.055 12.048 1.00 93.25 87 LEU A CA 1
ATOM 621 C C . LEU A 1 87 ? -13.300 0.401 13.358 1.00 93.25 87 LEU A C 1
ATOM 623 O O . LEU A 1 87 ? -14.057 0.405 14.332 1.00 93.25 87 LEU A O 1
ATOM 627 N N . ALA A 1 88 ? -12.054 -0.073 13.422 1.00 92.62 88 ALA A N 1
ATOM 628 C CA . ALA A 1 88 ? -11.468 -0.641 14.632 1.00 92.62 88 ALA A CA 1
ATOM 629 C C . ALA A 1 88 ? -11.470 0.379 15.781 1.00 92.62 88 ALA A C 1
ATOM 631 O O . ALA A 1 88 ? -11.965 0.089 16.873 1.00 92.62 88 ALA A O 1
ATOM 632 N N . GLY A 1 89 ? -11.014 1.609 15.522 1.00 88.81 89 GLY A N 1
ATOM 633 C CA . GLY A 1 89 ? -11.017 2.688 16.511 1.00 88.81 89 GLY A CA 1
ATOM 634 C C . GLY A 1 89 ? -12.420 3.024 17.032 1.00 88.81 89 GLY A C 1
ATOM 635 O O . GLY A 1 89 ? -12.602 3.267 18.229 1.00 88.81 89 GLY A O 1
ATOM 636 N N . ARG A 1 90 ? -13.443 2.990 16.166 1.00 87.88 90 ARG A N 1
ATOM 637 C CA . ARG A 1 90 ? -14.848 3.172 16.571 1.00 87.88 90 ARG A CA 1
ATOM 638 C C . ARG A 1 90 ? -15.360 2.024 17.437 1.00 87.88 90 ARG A C 1
ATOM 640 O O . ARG A 1 90 ? -15.952 2.284 18.488 1.00 87.88 90 ARG A O 1
ATOM 647 N N . ALA A 1 91 ? -15.118 0.781 17.027 1.00 90.25 91 ALA A N 1
ATOM 648 C CA . ALA A 1 91 ? -15.546 -0.403 17.764 1.00 90.25 91 ALA A CA 1
ATOM 649 C C . ALA A 1 91 ? -14.916 -0.450 19.165 1.00 90.25 91 ALA A C 1
ATOM 651 O O . ALA A 1 91 ? -15.619 -0.660 20.154 1.00 90.25 91 ALA A O 1
ATOM 652 N N . LEU A 1 92 ? -13.619 -0.154 19.273 1.00 89.19 92 LEU A N 1
ATOM 653 C CA . LEU A 1 92 ? -12.902 -0.105 20.549 1.00 89.19 92 LEU A CA 1
ATOM 654 C C . LEU A 1 92 ? -13.452 0.986 21.480 1.00 89.19 92 LEU A C 1
ATOM 656 O O . LEU A 1 92 ? -13.661 0.730 22.666 1.00 89.19 92 LEU A O 1
ATOM 660 N N . ARG A 1 93 ? -13.782 2.173 20.951 1.00 82.44 93 ARG A N 1
ATOM 661 C CA . ARG A 1 93 ? -14.359 3.265 21.754 1.00 82.44 93 ARG A CA 1
ATOM 662 C C . ARG A 1 93 ? -15.728 2.915 22.344 1.00 82.44 93 ARG A C 1
ATOM 664 O O . ARG A 1 93 ? -15.991 3.266 23.489 1.00 82.44 93 ARG A O 1
ATOM 671 N N . SER A 1 94 ? -16.585 2.216 21.597 1.00 69.75 94 SER A N 1
ATOM 672 C CA . SER A 1 94 ? -17.926 1.833 22.080 1.00 69.75 94 SER A CA 1
ATOM 673 C C . SER A 1 94 ? -17.916 0.837 23.250 1.00 69.75 94 SER A C 1
ATOM 675 O O . SER A 1 94 ? -18.877 0.780 24.017 1.00 69.75 94 SER A O 1
ATOM 677 N N . ARG A 1 95 ? -16.830 0.071 23.426 1.00 68.56 95 ARG A N 1
ATOM 678 C CA . ARG A 1 95 ? -16.699 -0.898 24.527 1.00 68.56 95 ARG A CA 1
ATOM 679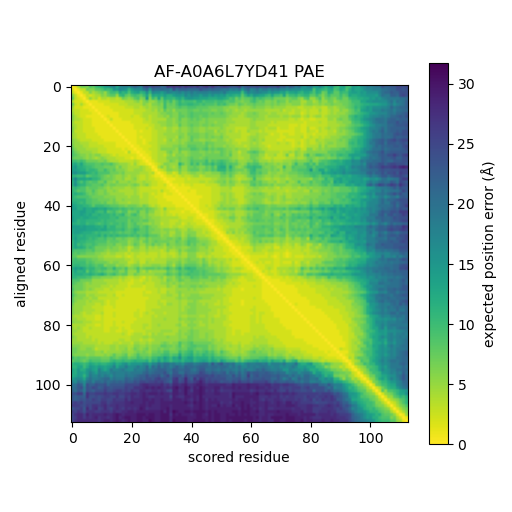 C C . ARG A 1 95 ? -16.339 -0.241 25.859 1.00 68.56 95 ARG A C 1
ATOM 681 O O . ARG A 1 95 ? -16.770 -0.732 26.897 1.00 68.56 95 ARG A O 1
ATOM 688 N N . ALA A 1 96 ? -15.602 0.871 25.837 1.00 67.19 96 ALA A N 1
ATOM 689 C CA . ALA A 1 96 ? -15.209 1.591 27.050 1.00 67.19 96 ALA A CA 1
ATOM 690 C C . ALA A 1 96 ? -16.424 2.187 27.780 1.00 67.19 96 ALA A C 1
ATOM 692 O O . ALA A 1 96 ? -16.568 2.013 28.982 1.00 67.19 96 ALA A O 1
ATOM 693 N N . THR A 1 97 ? -17.357 2.785 27.036 1.00 64.94 97 THR A N 1
ATOM 694 C CA . THR A 1 97 ? -18.569 3.412 27.592 1.00 64.94 97 THR A CA 1
ATOM 695 C C . THR A 1 97 ? -19.597 2.416 28.133 1.00 64.94 97 THR A C 1
ATOM 697 O O . THR A 1 97 ? -20.456 2.792 28.918 1.00 64.94 97 THR A O 1
ATOM 700 N N . ARG A 1 98 ? -19.548 1.140 27.722 1.00 60.22 98 ARG A N 1
ATOM 701 C CA . A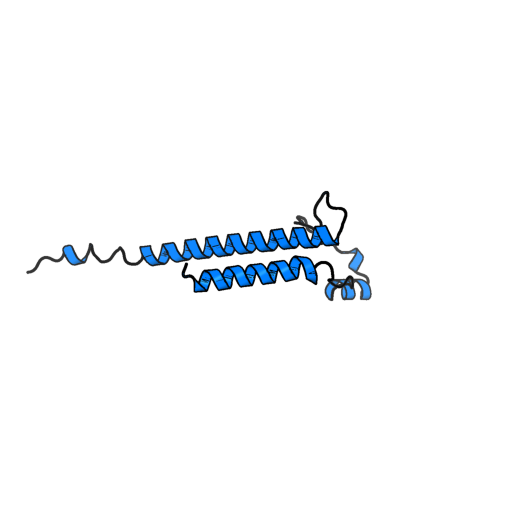RG A 1 98 ? -20.489 0.104 28.190 1.00 60.22 98 ARG A CA 1
ATOM 702 C C . ARG A 1 98 ? -20.061 -0.524 29.528 1.00 60.22 98 ARG A C 1
ATOM 704 O O . ARG A 1 98 ? -20.883 -1.158 30.178 1.00 60.22 98 ARG A O 1
ATOM 711 N N . ARG A 1 99 ? -18.800 -0.353 29.947 1.00 60.03 99 ARG A N 1
ATOM 712 C CA . ARG A 1 99 ? -18.263 -0.933 31.193 1.00 60.03 99 ARG A CA 1
ATOM 713 C C . ARG A 1 99 ? -18.646 -0.169 32.466 1.00 60.03 99 ARG A C 1
ATOM 715 O O . ARG A 1 99 ? -18.652 -0.791 33.516 1.00 60.03 99 ARG A O 1
ATOM 722 N N . GLU A 1 100 ? -19.006 1.111 32.380 1.00 59.78 100 GLU A N 1
ATOM 723 C CA . GLU A 1 100 ? -19.410 1.924 33.549 1.00 59.78 100 GLU A CA 1
ATOM 724 C C . GLU A 1 100 ? -20.881 1.731 33.969 1.00 59.78 100 GLU A C 1
ATOM 726 O O . GLU A 1 100 ? -21.280 2.157 35.044 1.00 59.78 100 GLU A O 1
ATOM 731 N N . ALA A 1 101 ? -21.705 1.080 33.144 1.00 59.50 101 ALA A N 1
ATOM 732 C CA . ALA A 1 101 ? -23.145 0.963 33.380 1.00 59.50 101 ALA A CA 1
ATOM 733 C C . ALA A 1 101 ? -23.669 -0.154 34.333 1.00 59.50 101 ALA A C 1
ATOM 735 O O . ALA A 1 101 ? -24.882 -0.151 34.539 1.00 59.50 101 ALA A O 1
ATOM 736 N N . PRO A 1 102 ? -22.898 -1.098 34.930 1.00 55.44 102 PRO A N 1
ATOM 737 C CA . PRO A 1 102 ? -23.514 -2.118 35.801 1.00 55.44 102 PRO A CA 1
ATOM 738 C C . PRO A 1 102 ? -23.659 -1.776 37.298 1.00 55.44 102 PRO A C 1
ATOM 740 O O . PRO A 1 102 ? -24.386 -2.484 37.984 1.00 55.44 102 PRO A O 1
ATOM 743 N N . GLU A 1 103 ? -23.003 -0.747 37.844 1.00 59.81 103 GLU A N 1
ATOM 744 C CA . GLU A 1 103 ? -22.836 -0.636 39.315 1.00 59.81 103 GLU A CA 1
ATOM 745 C C . GLU A 1 103 ? -23.964 0.122 40.050 1.00 59.81 103 GLU A C 1
ATOM 747 O O . GLU A 1 103 ? -24.117 0.010 41.262 1.00 59.81 103 GLU A O 1
ATOM 752 N N . ALA A 1 104 ? -24.827 0.851 39.335 1.00 59.44 104 ALA A N 1
ATOM 753 C CA . ALA A 1 104 ? -25.859 1.684 39.969 1.00 59.44 104 ALA A CA 1
ATOM 754 C C . ALA A 1 104 ? -27.138 0.927 40.394 1.00 59.44 104 ALA A C 1
ATOM 756 O O . ALA A 1 104 ? -27.989 1.505 41.064 1.00 59.44 104 ALA A O 1
ATOM 757 N N . THR A 1 105 ? -27.305 -0.345 40.005 1.00 61.31 105 THR A N 1
ATOM 758 C CA . THR A 1 105 ? -28.505 -1.142 40.353 1.00 61.31 105 THR A CA 1
ATOM 759 C C . THR A 1 105 ? -28.310 -2.001 41.609 1.00 61.31 105 THR A C 1
ATOM 761 O O . THR A 1 105 ? -29.287 -2.299 42.288 1.00 61.31 105 THR A O 1
ATOM 764 N N . ASP A 1 106 ? -27.068 -2.330 41.981 1.00 59.28 106 ASP A N 1
ATOM 765 C CA . ASP A 1 106 ? -26.777 -3.155 43.168 1.00 59.28 106 ASP A CA 1
ATOM 766 C C . ASP A 1 106 ? -26.818 -2.331 44.475 1.00 59.28 106 ASP A C 1
ATOM 768 O O . ASP A 1 106 ? -27.316 -2.778 45.508 1.00 59.28 106 ASP A O 1
ATOM 772 N N . ALA A 1 107 ? -26.427 -1.052 44.414 1.00 59.34 107 ALA A N 1
ATOM 773 C CA . ALA A 1 107 ? -26.424 -0.148 45.569 1.00 59.34 107 ALA A CA 1
ATOM 774 C C . ALA A 1 107 ? -27.826 0.287 46.052 1.00 59.34 107 ALA A C 1
ATOM 776 O O . ALA A 1 107 ? -27.960 0.804 47.159 1.00 59.34 107 ALA A O 1
ATOM 777 N N . ALA A 1 108 ? -28.876 0.080 45.251 1.00 61.59 108 ALA A N 1
ATOM 778 C CA . ALA A 1 108 ? -30.254 0.426 45.613 1.00 61.59 108 ALA A CA 1
ATOM 779 C C . ALA A 1 108 ? -31.017 -0.728 46.299 1.00 61.59 108 ALA A C 1
ATOM 781 O O . ALA A 1 108 ? -32.154 -0.535 46.727 1.00 61.59 108 ALA A O 1
ATOM 782 N N . SER A 1 109 ? -30.409 -1.919 46.408 1.00 63.03 109 SER A N 1
ATOM 783 C CA . SER A 1 109 ? -31.051 -3.128 46.950 1.00 63.03 109 SER A CA 1
ATOM 784 C C . SER A 1 109 ? -30.747 -3.401 48.431 1.0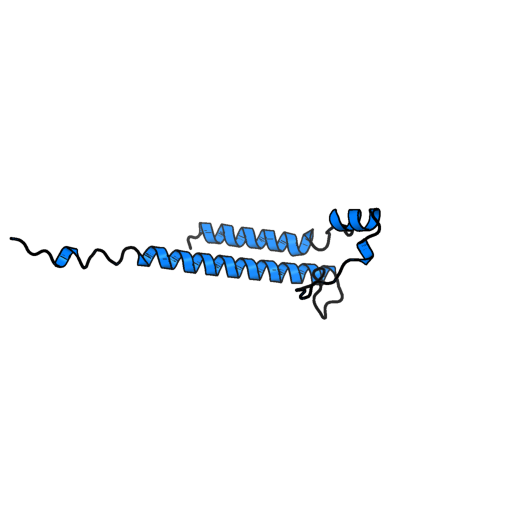0 63.03 109 SER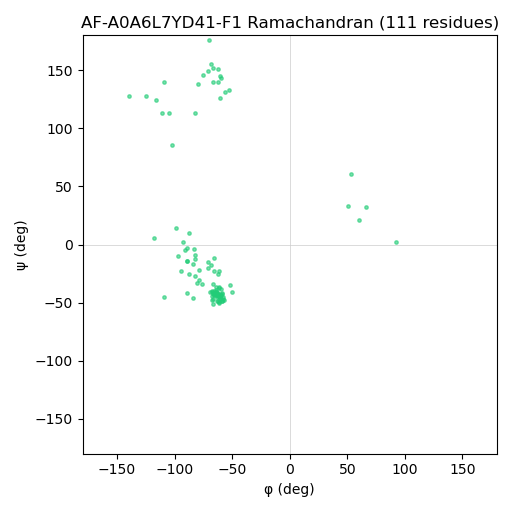 A C 1
ATOM 786 O O . SER A 1 109 ? -31.384 -4.276 49.020 1.00 63.03 109 SER A O 1
ATOM 788 N N . ILE A 1 110 ? -29.802 -2.691 49.057 1.00 66.94 110 ILE A N 1
ATOM 789 C CA . ILE A 1 110 ? -29.432 -2.913 50.464 1.00 66.94 110 ILE A CA 1
ATOM 790 C C . ILE A 1 110 ? -30.079 -1.818 51.322 1.00 66.94 110 ILE A C 1
ATOM 792 O O . ILE A 1 110 ? -29.498 -0.765 51.574 1.00 66.94 110 ILE A O 1
ATOM 796 N N . GLY A 1 111 ? -31.334 -2.055 51.715 1.00 61.91 111 GLY A N 1
ATOM 797 C CA . GLY A 1 111 ? -32.049 -1.234 52.697 1.00 61.91 111 GLY A CA 1
ATOM 798 C C . GLY A 1 111 ? -31.424 -1.344 54.100 1.00 61.91 111 GLY A C 1
ATOM 799 O O . GLY A 1 111 ? -30.805 -2.367 54.403 1.00 61.91 111 GLY A O 1
ATOM 800 N N . PRO A 1 112 ? -31.541 -0.305 54.948 1.00 70.19 112 PRO A N 1
ATOM 801 C CA . PRO A 1 112 ? -30.872 -0.276 56.248 1.00 70.19 112 PRO A CA 1
ATOM 802 C C . PRO A 1 112 ? -31.503 -1.265 57.254 1.00 70.19 112 PRO A C 1
ATOM 804 O O . PRO A 1 112 ? -32.708 -1.515 57.157 1.00 70.19 112 PRO A O 1
ATOM 807 N N . PRO A 1 113 ? -30.708 -1.815 58.198 1.00 67.12 113 PRO A N 1
ATOM 808 C CA . PRO A 1 113 ? -31.184 -2.690 59.274 1.00 67.12 113 PRO A CA 1
ATOM 809 C C . PRO A 1 113 ? -31.963 -1.948 60.369 1.00 67.12 113 PRO A C 1
ATOM 811 O O . PRO A 1 113 ? -31.674 -0.751 60.608 1.00 67.12 113 PRO A O 1
#

Radius of gyration: 24.91 Å; Cα contacts (8 Å, |Δi|>4): 43; chains: 1; bounding box: 53×42×79 Å